Protein AF-A0A7W4VR67-F1 (afdb_monomer_lite)

Organism: NCBI:txid1036020

Sequence (76 aa):
MPAVHVLTVSSGLPLSLLDALLTRTEAVLHQYGAARVWIDPAGPGTTVLAEFPLPTGRSAPNAGPEAAVMEPSSTC

Foldseek 3Di:
DDKDWDDFDDPPDDPVVVVVVVVVVVVVLVVVAFPDWDFDPVDPGGTIITHHDDPPDPDPPPPDDDDDDDDDDDDD

Radiu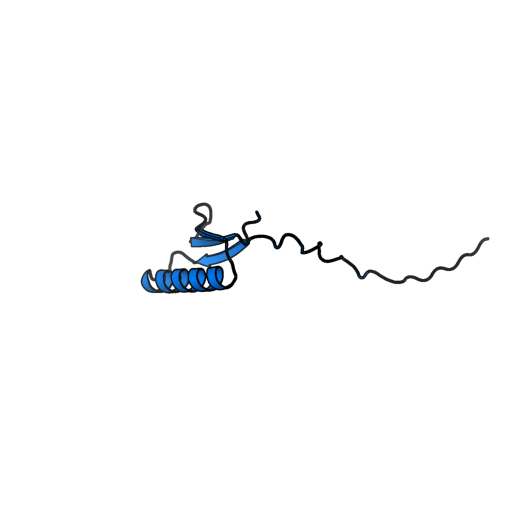s of gyration: 22.05 Å; chains: 1; bounding box: 29×45×68 Å

Secondary structure (DSSP, 8-state):
--EEEEEEE-TTS-HHHHHHHHHHHHHHHHHTT-SEEEEETTSSSEEEEEE-PPPTT-------------------

pLDDT: mean 78.05, std 16.34, range [43.75, 94.44]

Structure (mmCIF, N/CA/C/O backbone):
data_AF-A0A7W4VR67-F1
#
_entry.id   AF-A0A7W4VR67-F1
#
loop_
_atom_site.group_PDB
_atom_site.id
_atom_site.type_symbol
_atom_site.label_atom_id
_atom_site.label_alt_id
_atom_site.label_comp_id
_atom_site.label_asym_id
_atom_site.label_entity_id
_atom_site.label_seq_id
_atom_site.pdbx_PDB_ins_code
_atom_site.Cartn_x
_atom_site.Cartn_y
_atom_site.Cartn_z
_atom_site.occupancy
_atom_site.B_iso_or_equiv
_atom_site.auth_seq_id
_atom_site.auth_comp_id
_atom_site.auth_asym_id
_atom_site.auth_atom_id
_atom_site.pdbx_PDB_model_num
ATOM 1 N N . MET A 1 1 ? 15.937 7.867 -8.326 1.00 63.62 1 MET A N 1
ATOM 2 C CA . MET A 1 1 ? 14.798 7.057 -8.803 1.00 63.62 1 MET A CA 1
ATOM 3 C C . MET A 1 1 ? 13.536 7.855 -8.485 1.00 63.62 1 MET A C 1
ATOM 5 O O . MET A 1 1 ? 13.530 8.490 -7.437 1.00 63.62 1 MET A O 1
ATOM 9 N N . PRO A 1 2 ? 12.563 7.998 -9.402 1.00 80.06 2 PRO A N 1
ATOM 10 C CA . PRO A 1 2 ? 11.405 8.857 -9.160 1.00 80.06 2 PRO A CA 1
ATOM 11 C C . PRO A 1 2 ? 10.399 8.166 -8.231 1.00 80.06 2 PRO A C 1
ATOM 13 O O . PRO A 1 2 ? 9.961 7.051 -8.507 1.00 80.06 2 PRO A O 1
ATOM 16 N N . ALA A 1 3 ? 10.024 8.846 -7.149 1.00 84.00 3 ALA A N 1
ATOM 17 C CA . ALA A 1 3 ? 8.898 8.445 -6.316 1.00 84.00 3 ALA A CA 1
ATOM 18 C C . ALA A 1 3 ? 7.586 8.848 -7.003 1.00 84.00 3 ALA A C 1
ATOM 20 O O . ALA A 1 3 ? 7.447 9.976 -7.481 1.00 84.00 3 ALA A O 1
ATOM 21 N N . VAL A 1 4 ? 6.628 7.928 -7.054 1.00 88.75 4 VAL A N 1
ATOM 22 C CA . VAL A 1 4 ? 5.303 8.126 -7.643 1.00 88.75 4 VAL A CA 1
ATOM 23 C C . VAL A 1 4 ? 4.277 8.207 -6.521 1.00 88.75 4 VAL A C 1
ATOM 25 O O . VAL A 1 4 ? 4.256 7.366 -5.621 1.00 88.75 4 VAL A O 1
ATOM 28 N N . HIS A 1 5 ? 3.415 9.219 -6.584 1.00 89.31 5 HIS A N 1
ATOM 29 C CA . HIS A 1 5 ? 2.251 9.315 -5.713 1.00 89.31 5 HIS A CA 1
ATOM 30 C C . HIS A 1 5 ? 1.240 8.238 -6.101 1.00 89.31 5 HIS A C 1
ATOM 32 O O . HIS A 1 5 ? 0.779 8.215 -7.242 1.00 89.31 5 HIS A O 1
ATOM 38 N N . VAL A 1 6 ? 0.872 7.376 -5.153 1.00 89.69 6 VAL A N 1
ATOM 39 C CA . VAL A 1 6 ? -0.100 6.303 -5.401 1.00 89.69 6 VAL A CA 1
ATOM 40 C C . VAL A 1 6 ? -1.483 6.704 -4.919 1.00 89.69 6 VAL A C 1
ATOM 42 O O . VAL A 1 6 ? -2.435 6.683 -5.695 1.00 89.69 6 VAL A O 1
ATOM 45 N N . LEU A 1 7 ? -1.600 7.075 -3.644 1.00 90.12 7 LEU A N 1
ATOM 46 C CA . LEU A 1 7 ? -2.869 7.487 -3.052 1.00 90.12 7 LEU A CA 1
ATOM 47 C C . LEU A 1 7 ? -2.647 8.332 -1.795 1.00 90.12 7 LEU A C 1
ATOM 49 O O . LEU A 1 7 ? -1.665 8.139 -1.079 1.00 90.12 7 LEU A O 1
ATOM 53 N N . THR A 1 8 ? -3.616 9.186 -1.473 1.00 89.75 8 THR A N 1
ATOM 54 C CA . THR A 1 8 ? -3.716 9.865 -0.175 1.00 89.75 8 THR A CA 1
ATOM 55 C C . THR A 1 8 ? -5.007 9.461 0.519 1.00 89.75 8 THR A C 1
ATOM 57 O O . THR A 1 8 ? -6.090 9.528 -0.063 1.00 89.75 8 THR A O 1
ATOM 60 N N . VAL A 1 9 ? -4.889 9.067 1.785 1.00 88.75 9 VAL A N 1
ATOM 61 C CA . VAL A 1 9 ? -6.011 8.685 2.641 1.00 88.75 9 VAL A CA 1
ATOM 62 C C . VAL A 1 9 ? -6.330 9.809 3.624 1.00 88.75 9 VAL A C 1
ATOM 64 O O . VAL A 1 9 ? -5.432 10.405 4.222 1.00 88.75 9 VAL A O 1
ATOM 67 N N . SER A 1 10 ? -7.622 10.090 3.808 1.00 86.19 10 SER A N 1
ATOM 68 C CA . SER A 1 10 ? -8.093 11.042 4.818 1.00 86.19 10 SER A CA 1
ATOM 69 C C . SER A 1 10 ? -7.961 10.463 6.232 1.00 86.19 10 SER A C 1
ATOM 71 O O . SER A 1 10 ? -8.197 9.275 6.448 1.00 86.19 10 SER A O 1
ATOM 73 N N . SER A 1 11 ? -7.644 11.311 7.211 1.00 81.00 11 SER A N 1
ATOM 74 C CA . SER A 1 11 ? -7.448 10.935 8.621 1.00 81.00 11 SER A CA 1
ATOM 75 C C . SER A 1 11 ? -8.727 10.511 9.355 1.00 81.00 11 SER A C 1
ATOM 77 O O . SER A 1 11 ? -8.648 9.971 10.453 1.00 81.00 11 SER A O 1
ATOM 79 N N . GLY A 1 12 ? -9.904 10.729 8.762 1.00 87.38 12 GLY A N 1
ATOM 80 C CA . GLY A 1 12 ? -11.194 10.328 9.335 1.00 87.38 12 GLY A CA 1
ATOM 81 C C . GLY A 1 12 ? -11.580 8.864 9.096 1.00 87.38 12 GLY A C 1
ATOM 82 O O . GLY A 1 12 ? -12.678 8.458 9.472 1.00 87.38 12 GLY A O 1
ATOM 83 N N . LEU A 1 13 ? -10.731 8.076 8.430 1.00 87.38 13 LEU A N 1
ATOM 84 C CA . LEU A 1 13 ? -11.037 6.684 8.107 1.00 87.38 13 LEU A CA 1
ATOM 85 C C . LEU A 1 13 ? -10.860 5.754 9.321 1.00 87.38 13 LEU A C 1
ATOM 87 O O . LEU A 1 13 ? -9.896 5.903 10.074 1.00 87.38 13 LEU A O 1
ATOM 91 N N . PRO A 1 14 ? -11.746 4.754 9.505 1.00 92.69 14 PRO A N 1
ATOM 92 C CA . PRO A 1 14 ? -11.573 3.747 10.543 1.00 92.69 14 PRO A CA 1
ATOM 93 C C . PRO A 1 14 ? -10.251 3.001 10.369 1.00 92.69 14 PRO A C 1
ATOM 95 O O . PRO A 1 14 ? -9.919 2.572 9.262 1.00 92.69 14 PRO A O 1
ATOM 98 N N . LEU A 1 15 ? -9.539 2.776 11.474 1.00 88.81 15 LEU A N 1
ATOM 99 C CA . LEU A 1 15 ? -8.214 2.151 11.464 1.00 88.81 15 LEU A CA 1
ATOM 100 C C . LEU A 1 15 ? -8.208 0.782 10.765 1.00 88.81 15 LEU A C 1
ATOM 102 O O . LEU A 1 15 ? -7.306 0.501 9.987 1.00 88.81 15 LEU A O 1
ATOM 106 N N . SER A 1 16 ? -9.241 -0.040 10.972 1.00 93.44 16 SER A N 1
ATOM 107 C CA . SER A 1 16 ? -9.362 -1.356 10.325 1.00 93.44 16 SER A CA 1
ATOM 108 C C . SER A 1 16 ? -9.505 -1.271 8.802 1.00 93.44 16 SER A C 1
ATOM 110 O O . SER A 1 16 ? -9.048 -2.156 8.086 1.00 93.44 16 SER A O 1
ATOM 112 N N . LEU A 1 17 ? -10.145 -0.212 8.296 1.00 91.44 17 LEU A N 1
ATOM 113 C CA . LEU A 1 17 ? -10.273 0.016 6.858 1.00 91.44 17 LEU A CA 1
ATOM 114 C C . LEU A 1 17 ? -8.975 0.589 6.280 1.00 91.44 17 LEU A C 1
ATOM 116 O O . LEU A 1 17 ? -8.571 0.190 5.190 1.00 91.44 17 LEU A O 1
ATOM 120 N N . LEU A 1 18 ? -8.312 1.483 7.018 1.00 91.19 18 LEU A N 1
ATOM 121 C CA . LEU A 1 18 ? -6.995 2.001 6.654 1.00 91.19 18 LEU A CA 1
ATOM 122 C C . LEU A 1 18 ? -5.971 0.865 6.534 1.00 91.19 18 LEU A C 1
ATOM 124 O O . LEU A 1 18 ? -5.291 0.779 5.519 1.00 91.19 18 LEU A O 1
ATOM 128 N N . ASP A 1 19 ? -5.915 -0.028 7.520 1.00 91.44 19 ASP A N 1
ATOM 129 C CA . ASP A 1 19 ? -5.034 -1.199 7.520 1.00 91.44 19 ASP A CA 1
ATOM 130 C C . ASP A 1 19 ? -5.265 -2.075 6.279 1.00 91.44 19 ASP A C 1
ATOM 132 O O . ASP A 1 19 ? -4.360 -2.263 5.468 1.00 91.44 19 ASP A O 1
ATOM 136 N N . ALA A 1 20 ? -6.516 -2.480 6.033 1.00 94.44 20 ALA A N 1
ATOM 137 C CA . ALA A 1 20 ? -6.865 -3.293 4.869 1.00 94.44 20 ALA A CA 1
ATOM 138 C C . ALA A 1 20 ? -6.514 -2.619 3.526 1.00 94.44 20 ALA A C 1
ATOM 140 O O . ALA A 1 20 ? -6.104 -3.298 2.578 1.00 94.44 20 ALA A O 1
ATOM 141 N N . LEU A 1 21 ? -6.681 -1.295 3.427 1.00 92.69 21 LEU A N 1
ATOM 142 C CA . LEU A 1 21 ? -6.314 -0.519 2.241 1.00 92.69 21 LEU A CA 1
ATOM 143 C C . LEU A 1 21 ? -4.801 -0.487 2.035 1.00 92.69 21 LEU A C 1
ATOM 145 O O . LEU A 1 21 ? -4.344 -0.730 0.917 1.00 92.69 21 LEU A O 1
ATOM 149 N N . LEU A 1 22 ? -4.031 -0.214 3.089 1.00 91.31 22 LEU A N 1
ATOM 150 C CA . LEU A 1 22 ? -2.573 -0.158 3.017 1.00 91.31 22 LEU A CA 1
ATOM 151 C C . LEU A 1 22 ? -1.995 -1.528 2.657 1.00 91.31 22 LEU A C 1
ATOM 153 O O . LEU A 1 22 ? -1.236 -1.612 1.694 1.00 91.31 22 LEU A O 1
ATOM 157 N N . THR A 1 23 ? -2.439 -2.604 3.314 1.00 92.94 23 THR A N 1
ATOM 158 C CA . THR A 1 23 ? -1.983 -3.973 3.020 1.00 92.94 23 THR A CA 1
ATOM 159 C C . THR A 1 23 ? -2.263 -4.376 1.574 1.00 92.94 23 THR A C 1
ATOM 161 O O . THR A 1 23 ? -1.398 -4.931 0.897 1.00 92.94 23 THR A O 1
ATOM 164 N N . ARG A 1 24 ? -3.468 -4.096 1.055 1.00 94.38 24 ARG A N 1
ATOM 165 C CA . ARG A 1 24 ? -3.794 -4.420 -0.345 1.00 94.38 24 ARG A CA 1
ATOM 166 C C . ARG A 1 24 ? -3.003 -3.572 -1.328 1.00 94.38 24 ARG A C 1
ATOM 168 O O . ARG A 1 24 ? -2.553 -4.098 -2.342 1.00 94.38 24 ARG A O 1
ATOM 175 N N . THR A 1 25 ? -2.844 -2.285 -1.041 1.00 93.06 25 THR A N 1
ATOM 176 C CA . THR A 1 25 ? -2.089 -1.373 -1.906 1.00 93.06 25 THR A CA 1
ATOM 177 C C . THR A 1 25 ? -0.633 -1.810 -1.984 1.00 93.06 25 THR A C 1
ATOM 179 O O . THR A 1 25 ? -0.108 -1.959 -3.081 1.00 93.06 25 THR A O 1
ATOM 182 N N . GLU A 1 26 ? -0.001 -2.087 -0.847 1.00 90.81 26 GLU A N 1
ATOM 183 C CA . GLU A 1 26 ? 1.366 -2.602 -0.774 1.00 90.81 26 GLU A CA 1
ATOM 184 C C . GLU A 1 26 ? 1.524 -3.903 -1.572 1.00 90.81 26 GLU A C 1
ATOM 186 O O . GLU A 1 26 ? 2.410 -4.001 -2.423 1.00 90.81 26 GLU A O 1
ATOM 191 N N . ALA A 1 27 ? 0.622 -4.871 -1.376 1.00 94.12 27 ALA A N 1
ATOM 192 C CA . ALA A 1 27 ? 0.654 -6.138 -2.103 1.00 94.12 27 ALA A CA 1
ATOM 193 C C . ALA A 1 27 ? 0.559 -5.945 -3.627 1.00 94.12 27 ALA A C 1
ATOM 195 O O . ALA A 1 27 ? 1.318 -6.562 -4.375 1.00 94.12 27 ALA A O 1
ATOM 196 N N . VAL A 1 28 ? -0.338 -5.071 -4.096 1.00 94.19 28 VAL A N 1
ATOM 197 C CA . VAL A 1 28 ? -0.465 -4.747 -5.525 1.00 94.19 28 VAL A CA 1
ATOM 198 C C . VAL A 1 28 ? 0.800 -4.055 -6.028 1.00 94.19 28 VAL A C 1
ATOM 200 O O . VAL A 1 28 ? 1.357 -4.467 -7.039 1.00 94.19 28 VAL A O 1
ATOM 203 N N . LEU A 1 29 ? 1.312 -3.048 -5.323 1.00 91.81 29 LEU A N 1
ATOM 204 C CA . LEU A 1 29 ? 2.513 -2.325 -5.747 1.00 91.81 29 LEU A CA 1
ATOM 205 C C . LEU A 1 29 ? 3.722 -3.258 -5.883 1.00 91.81 29 LEU A C 1
ATOM 207 O O . LEU A 1 29 ? 4.447 -3.174 -6.874 1.00 91.81 29 LEU A O 1
ATOM 211 N N . HIS A 1 30 ? 3.898 -4.199 -4.955 1.00 91.38 30 HIS A N 1
ATOM 212 C CA . HIS A 1 30 ? 4.946 -5.212 -5.060 1.00 91.38 30 HIS A CA 1
ATOM 213 C C . HIS A 1 30 ? 4.750 -6.162 -6.245 1.00 91.38 30 HIS A C 1
ATOM 215 O O . HIS A 1 30 ? 5.726 -6.472 -6.928 1.00 91.38 30 HIS A O 1
ATOM 221 N N . GLN A 1 31 ? 3.517 -6.577 -6.553 1.00 92.69 31 GLN A N 1
ATOM 222 C CA . GLN A 1 31 ? 3.234 -7.384 -7.751 1.00 92.69 31 GLN A CA 1
ATOM 223 C C . GLN A 1 31 ? 3.614 -6.658 -9.048 1.00 92.69 31 GLN A C 1
ATOM 225 O O . GLN A 1 31 ? 4.061 -7.294 -10.000 1.00 92.69 31 GLN A O 1
ATOM 230 N N . TYR A 1 32 ? 3.485 -5.331 -9.076 1.00 88.81 32 TYR A N 1
ATOM 231 C CA . TYR A 1 32 ? 3.882 -4.486 -10.207 1.00 88.81 32 TYR A CA 1
ATOM 232 C C . TYR A 1 32 ? 5.359 -4.056 -10.170 1.00 88.81 32 TYR A C 1
ATOM 234 O O . TYR A 1 32 ? 5.790 -3.247 -10.994 1.00 88.81 32 TYR A O 1
ATOM 242 N N . GLY A 1 33 ? 6.153 -4.609 -9.251 1.00 90.12 33 GLY A N 1
ATOM 243 C CA . GLY A 1 33 ? 7.596 -4.399 -9.197 1.00 90.12 33 GLY A CA 1
ATOM 244 C C . GLY A 1 33 ? 8.028 -3.131 -8.468 1.00 90.12 33 GLY A C 1
ATOM 245 O O . GLY A 1 33 ? 9.125 -2.644 -8.731 1.00 90.12 33 GLY A O 1
ATOM 246 N N . ALA A 1 34 ? 7.214 -2.584 -7.562 1.00 91.38 34 ALA A N 1
ATOM 247 C CA . ALA A 1 34 ? 7.672 -1.515 -6.680 1.00 91.38 34 ALA A CA 1
ATOM 248 C C . ALA A 1 34 ? 8.882 -1.996 -5.860 1.00 91.38 34 ALA A C 1
A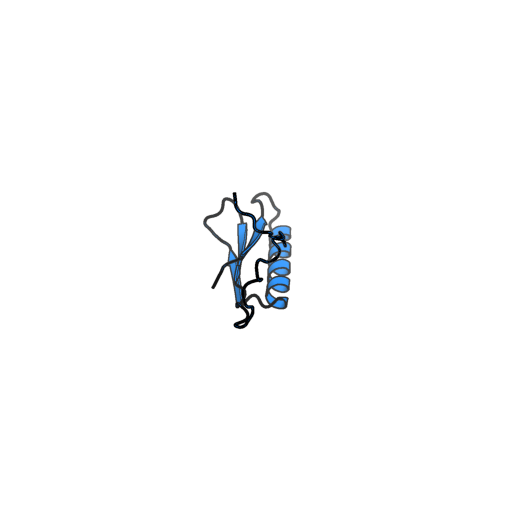TOM 250 O O . ALA A 1 34 ? 8.811 -2.995 -5.140 1.00 91.38 34 ALA A O 1
ATOM 251 N N . ALA A 1 35 ? 9.995 -1.272 -5.977 1.00 88.81 35 ALA A N 1
ATOM 252 C CA . ALA A 1 35 ? 11.219 -1.530 -5.227 1.00 88.81 35 ALA A CA 1
ATOM 253 C C . ALA A 1 35 ? 11.088 -1.065 -3.773 1.00 88.81 35 ALA A C 1
ATOM 255 O O . ALA A 1 35 ? 11.683 -1.653 -2.869 1.00 88.81 35 ALA A O 1
ATOM 256 N N . ARG A 1 36 ? 10.304 -0.008 -3.543 1.00 89.06 36 ARG A N 1
ATOM 257 C CA . ARG A 1 36 ? 10.042 0.532 -2.211 1.00 89.06 36 ARG A CA 1
ATOM 258 C C . ARG A 1 36 ? 8.661 1.172 -2.158 1.00 89.06 36 ARG A C 1
ATOM 260 O O . ARG A 1 36 ? 8.267 1.865 -3.091 1.00 89.06 36 ARG A O 1
ATOM 267 N N . VAL A 1 37 ? 7.961 0.981 -1.046 1.00 91.62 37 VAL A N 1
ATOM 268 C CA . VAL A 1 37 ? 6.682 1.627 -0.729 1.00 91.62 37 VAL A CA 1
ATOM 269 C C . VAL A 1 37 ? 6.818 2.273 0.648 1.00 91.62 37 VAL A C 1
ATOM 271 O O . VAL A 1 37 ? 7.400 1.672 1.549 1.00 91.62 37 VAL A O 1
ATOM 274 N N . TRP A 1 38 ? 6.364 3.515 0.809 1.00 92.12 38 TRP A N 1
ATOM 275 C CA . TRP A 1 38 ? 6.423 4.222 2.091 1.00 92.12 38 TRP A CA 1
ATOM 276 C C . TRP A 1 38 ? 5.335 5.283 2.211 1.00 92.12 38 TRP A C 1
ATOM 278 O O . TRP A 1 38 ? 4.688 5.652 1.233 1.00 92.12 38 TRP A O 1
ATOM 288 N N . ILE A 1 39 ? 5.146 5.781 3.431 1.00 90.75 39 ILE A N 1
ATOM 289 C CA . ILE A 1 39 ? 4.213 6.865 3.728 1.00 90.75 39 ILE A CA 1
ATOM 290 C C . ILE A 1 39 ? 4.992 8.176 3.803 1.00 90.75 39 ILE A C 1
ATOM 292 O O . ILE A 1 39 ? 6.023 8.245 4.473 1.00 90.75 39 ILE A O 1
ATOM 296 N N . ASP A 1 40 ? 4.502 9.208 3.123 1.00 88.06 40 ASP A N 1
ATOM 297 C CA . ASP A 1 40 ? 5.030 10.564 3.225 1.00 88.06 40 ASP A CA 1
ATOM 298 C C . ASP A 1 40 ? 4.478 11.267 4.479 1.00 88.06 40 ASP A C 1
ATOM 300 O O . ASP A 1 40 ? 3.268 11.506 4.557 1.00 88.06 40 ASP A O 1
ATOM 304 N N . PRO A 1 41 ? 5.333 11.613 5.462 1.00 79.75 41 PRO A N 1
ATOM 305 C CA . PRO A 1 41 ? 4.906 12.306 6.672 1.00 79.75 41 PRO A CA 1
ATOM 306 C C . PRO A 1 41 ? 4.658 13.808 6.463 1.00 79.75 41 PRO A C 1
ATOM 308 O O . PRO A 1 41 ? 4.146 14.457 7.373 1.00 79.75 41 PRO A O 1
ATOM 311 N N . ALA A 1 42 ? 5.038 14.385 5.316 1.00 81.50 42 ALA A N 1
ATOM 312 C CA . ALA A 1 42 ? 4.920 15.823 5.063 1.00 81.50 42 ALA A CA 1
ATOM 313 C C . ALA A 1 42 ? 3.536 16.251 4.533 1.00 81.50 42 ALA A C 1
ATOM 315 O O . ALA A 1 42 ? 3.238 17.446 4.483 1.00 81.50 42 ALA A O 1
ATOM 316 N N . GLY A 1 43 ? 2.691 15.299 4.125 1.00 72.25 43 GLY A N 1
ATOM 317 C CA . GLY A 1 43 ? 1.368 15.570 3.565 1.00 72.25 43 GLY A CA 1
ATOM 318 C C . GLY A 1 43 ? 0.275 15.809 4.621 1.00 72.25 43 GLY A C 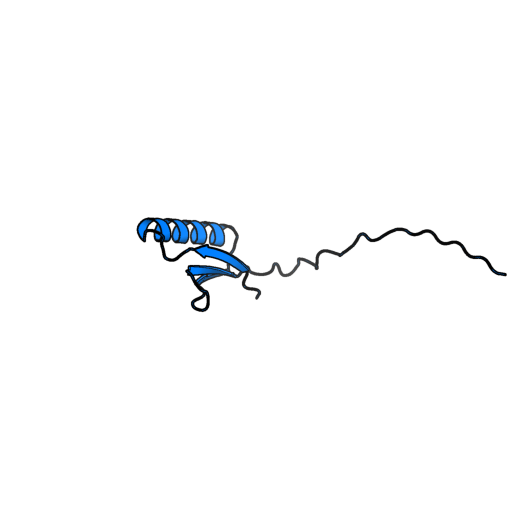1
ATOM 319 O O . GLY A 1 43 ? 0.386 15.348 5.754 1.00 72.25 43 GLY A O 1
ATOM 320 N N . PRO A 1 44 ? -0.848 16.458 4.253 1.00 72.00 44 PRO A N 1
ATOM 321 C CA . PRO A 1 44 ? -1.988 16.701 5.150 1.00 72.00 44 PRO A CA 1
ATOM 322 C C . PRO A 1 44 ? -2.798 15.431 5.508 1.00 72.00 44 PRO A C 1
ATOM 324 O O . PRO A 1 44 ? -3.867 15.526 6.109 1.00 72.00 44 PRO A O 1
ATOM 327 N N . GLY A 1 45 ? -2.318 14.244 5.128 1.00 79.69 45 GLY A N 1
ATOM 328 C CA . GLY A 1 45 ? -2.955 12.946 5.342 1.00 79.69 45 GLY A CA 1
ATOM 329 C C . GLY A 1 45 ? -1.967 11.798 5.120 1.00 79.69 45 GLY A C 1
ATOM 330 O O . GLY A 1 45 ? -0.784 12.027 4.869 1.00 79.69 45 GLY A O 1
ATOM 331 N N . THR A 1 46 ? -2.445 10.554 5.194 1.00 85.81 46 THR A N 1
ATOM 332 C CA . THR A 1 46 ? -1.601 9.375 4.951 1.00 85.81 46 THR A CA 1
ATOM 333 C C . THR A 1 46 ? -1.396 9.209 3.449 1.00 85.81 46 THR A C 1
ATOM 335 O O . THR A 1 46 ? -2.226 8.618 2.759 1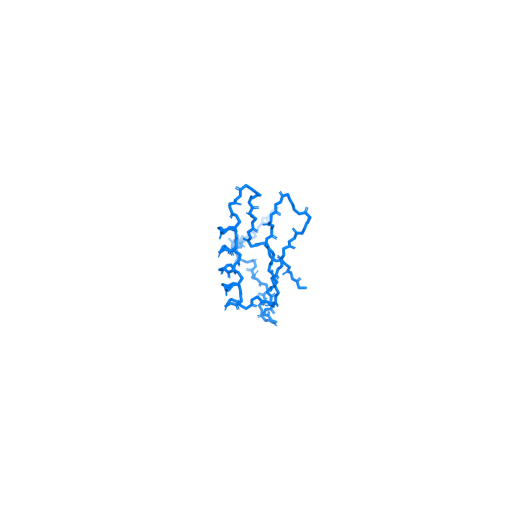.00 85.81 46 THR A O 1
ATOM 338 N N . THR A 1 47 ? -0.309 9.775 2.932 1.00 88.62 47 THR A N 1
ATOM 339 C CA . THR A 1 47 ? 0.061 9.682 1.515 1.00 88.62 47 THR A CA 1
ATOM 340 C C . THR A 1 47 ? 1.005 8.513 1.301 1.00 88.62 47 THR A C 1
ATOM 342 O O . THR A 1 47 ? 2.064 8.461 1.913 1.00 88.62 47 THR A O 1
ATOM 345 N N . VAL A 1 48 ? 0.638 7.587 0.420 1.00 89.38 48 VAL A N 1
ATOM 346 C CA . VAL A 1 48 ? 1.465 6.441 0.036 1.00 89.38 48 VAL A CA 1
ATOM 347 C C . VAL A 1 48 ? 2.234 6.781 -1.234 1.00 89.38 48 VAL A C 1
ATOM 349 O O . VAL A 1 48 ? 1.651 7.122 -2.269 1.00 89.38 48 VAL A O 1
ATOM 352 N N . LEU A 1 49 ? 3.552 6.655 -1.147 1.00 90.06 49 LEU A N 1
ATOM 353 C CA . LEU A 1 49 ? 4.486 6.790 -2.251 1.00 90.06 49 LEU A CA 1
ATOM 354 C C . LEU A 1 49 ? 5.067 5.424 -2.606 1.00 90.06 49 LEU A C 1
ATOM 356 O O . LEU A 1 49 ? 5.303 4.581 -1.737 1.00 90.06 49 LEU A O 1
ATOM 360 N N . ALA A 1 50 ? 5.323 5.223 -3.893 1.00 91.56 50 ALA A N 1
ATOM 361 C CA . ALA A 1 50 ? 5.986 4.035 -4.401 1.00 91.56 50 ALA A CA 1
ATOM 362 C C . ALA A 1 50 ? 7.132 4.416 -5.331 1.00 91.56 50 ALA A C 1
ATOM 364 O O . ALA A 1 50 ? 7.011 5.308 -6.168 1.00 91.56 50 ALA A O 1
ATOM 365 N N . GLU A 1 51 ? 8.241 3.706 -5.208 1.00 89.81 51 GLU A N 1
ATOM 366 C CA . GLU A 1 51 ? 9.363 3.785 -6.127 1.00 89.81 51 GLU A CA 1
ATOM 367 C C . GLU A 1 51 ? 9.372 2.543 -7.002 1.00 89.81 51 GLU A C 1
ATOM 369 O O . GLU A 1 51 ? 9.428 1.414 -6.509 1.00 89.81 51 GLU A O 1
ATOM 374 N N . PHE A 1 52 ? 9.349 2.764 -8.311 1.00 85.75 52 PHE A N 1
ATOM 375 C CA . PHE A 1 52 ? 9.505 1.705 -9.292 1.00 85.75 52 PHE A CA 1
ATOM 376 C C . PHE A 1 52 ? 10.915 1.770 -9.881 1.00 85.75 52 PHE A C 1
ATOM 378 O O . PHE A 1 52 ? 11.389 2.863 -10.220 1.00 85.75 52 PHE A O 1
ATOM 385 N N . PRO A 1 53 ? 11.594 0.623 -10.039 1.00 78.94 53 PRO A N 1
ATOM 386 C CA . PRO A 1 53 ? 12.829 0.580 -10.790 1.00 78.94 53 PRO A CA 1
ATOM 387 C C . PRO A 1 53 ? 12.503 0.999 -12.223 1.00 78.94 53 PRO A C 1
ATOM 389 O O . PRO A 1 53 ? 11.668 0.391 -12.896 1.00 78.94 53 PRO A O 1
ATOM 392 N N . LEU A 1 54 ? 13.136 2.076 -12.689 1.00 67.88 54 LEU A N 1
ATOM 393 C CA . LEU A 1 54 ? 13.043 2.455 -14.091 1.00 67.88 54 LEU A CA 1
ATOM 394 C C . LEU A 1 54 ? 13.575 1.274 -14.911 1.00 67.88 54 LEU A C 1
ATOM 396 O O . LEU A 1 54 ? 14.708 0.848 -14.660 1.00 67.88 54 LEU A O 1
ATOM 400 N N . PRO A 1 55 ? 12.819 0.740 -15.887 1.00 60.00 55 PRO A N 1
ATOM 401 C CA . PRO A 1 55 ? 13.421 -0.164 -16.845 1.00 60.00 55 PRO A CA 1
ATOM 402 C C . PRO A 1 55 ? 14.538 0.625 -17.525 1.00 60.00 55 PRO A C 1
ATOM 404 O O . PRO A 1 55 ? 14.283 1.666 -18.134 1.00 60.00 55 PRO A O 1
ATOM 407 N N . THR A 1 56 ? 15.773 0.139 -17.428 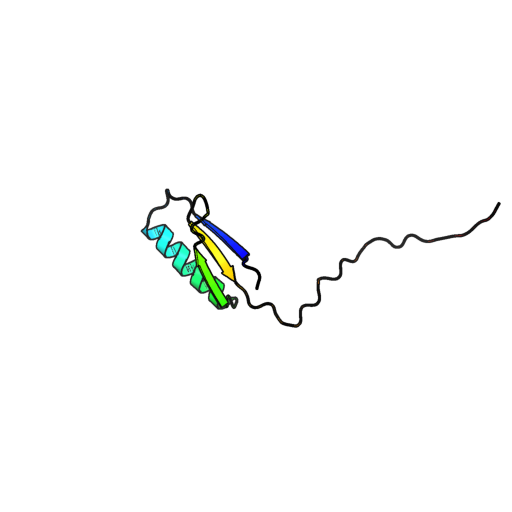1.00 54.38 56 THR A N 1
ATOM 408 C CA . THR A 1 56 ? 16.993 0.710 -18.027 1.00 54.38 56 THR A CA 1
ATOM 409 C C . THR A 1 56 ? 16.965 0.769 -19.566 1.00 54.38 56 THR A C 1
ATOM 411 O O . THR A 1 56 ? 18.004 0.868 -20.205 1.00 54.38 56 THR A O 1
ATOM 414 N N . GLY A 1 57 ? 15.788 0.747 -20.195 1.00 49.22 57 GLY A N 1
ATOM 415 C CA . GLY A 1 57 ? 15.619 0.714 -21.643 1.00 49.22 57 GLY A CA 1
ATOM 416 C C . GLY A 1 57 ? 14.293 1.265 -22.163 1.00 49.22 57 GLY A C 1
ATOM 417 O O . GLY A 1 57 ? 13.957 0.988 -23.310 1.00 49.22 57 GLY A O 1
ATOM 418 N N . ARG A 1 58 ? 13.522 2.046 -21.389 1.00 45.00 58 ARG A N 1
ATOM 419 C CA . ARG A 1 58 ? 12.415 2.812 -21.986 1.00 45.00 58 ARG A CA 1
ATOM 420 C C . ARG A 1 58 ? 12.935 4.184 -22.392 1.00 45.00 58 ARG A C 1
ATOM 422 O O . ARG A 1 58 ? 12.865 5.140 -21.626 1.00 45.00 58 ARG A O 1
ATOM 429 N N . SER A 1 59 ? 13.491 4.230 -23.606 1.00 43.75 59 SER A N 1
ATOM 430 C CA . SER A 1 59 ? 13.648 5.462 -24.381 1.00 43.75 59 SER A CA 1
ATOM 431 C C . SER A 1 59 ? 12.396 6.313 -24.180 1.00 43.75 59 SER A C 1
ATOM 433 O O . SER A 1 59 ? 11.282 5.781 -24.252 1.00 43.75 59 SER A O 1
ATOM 435 N N . ALA A 1 60 ? 12.595 7.592 -23.855 1.00 49.56 60 ALA A N 1
ATOM 436 C CA . ALA A 1 60 ? 11.527 8.563 -23.666 1.00 49.56 60 ALA A CA 1
ATOM 437 C C . ALA A 1 60 ? 10.439 8.366 -24.736 1.00 49.56 60 ALA A C 1
ATOM 439 O O . ALA A 1 60 ? 10.792 8.109 -25.894 1.00 49.56 60 ALA A O 1
ATOM 440 N N . PRO A 1 61 ? 9.140 8.438 -24.387 1.00 47.66 61 PRO A N 1
ATOM 441 C CA . PRO A 1 61 ? 8.102 8.446 -25.401 1.00 47.66 61 PRO A CA 1
ATOM 442 C C . PRO A 1 61 ? 8.423 9.601 -26.345 1.00 47.66 61 PRO A C 1
ATOM 444 O O . PRO A 1 61 ? 8.431 10.763 -25.945 1.00 47.66 61 PRO A O 1
ATOM 447 N N . ASN A 1 62 ? 8.793 9.234 -27.569 1.00 51.75 62 ASN A N 1
ATOM 448 C CA . ASN A 1 62 ? 9.019 10.139 -28.672 1.00 51.75 62 ASN A CA 1
ATOM 449 C C . ASN A 1 62 ? 7.776 11.029 -28.768 1.00 51.75 62 ASN A C 1
ATOM 451 O O . ASN A 1 62 ? 6.692 10.539 -29.088 1.00 51.75 62 ASN A O 1
ATOM 455 N N . ALA A 1 63 ? 7.917 12.302 -28.403 1.00 52.66 63 ALA A N 1
ATOM 456 C CA . ALA A 1 63 ? 6.893 13.306 -28.614 1.00 52.66 63 ALA A CA 1
ATOM 457 C C . ALA A 1 63 ? 6.840 13.599 -30.120 1.00 52.66 63 ALA A C 1
ATOM 459 O O . ALA A 1 63 ? 7.431 14.553 -30.610 1.00 52.66 63 ALA A O 1
ATOM 460 N N . GLY A 1 64 ? 6.169 12.723 -30.858 1.00 49.72 64 GLY A N 1
ATOM 461 C CA . GLY A 1 64 ? 5.628 12.993 -32.181 1.00 49.72 64 GLY A CA 1
ATOM 462 C C . GLY A 1 64 ? 4.174 12.538 -32.146 1.00 49.72 64 GLY A C 1
ATOM 463 O O . GLY A 1 64 ? 3.918 11.393 -31.767 1.00 49.72 64 GLY A O 1
ATOM 464 N N . PRO A 1 65 ? 3.216 13.414 -32.475 1.00 54.81 65 PRO A N 1
ATOM 465 C CA . PRO A 1 65 ? 3.144 13.891 -33.849 1.00 54.81 65 PRO A CA 1
ATOM 466 C C . PRO A 1 65 ? 2.748 15.371 -33.943 1.00 54.81 65 PRO A C 1
ATOM 468 O O . PRO A 1 65 ? 1.635 15.734 -33.571 1.00 54.81 65 PRO A O 1
ATOM 471 N N . GLU A 1 66 ? 3.595 16.219 -34.526 1.00 54.75 66 GLU A N 1
ATOM 472 C CA . GLU A 1 66 ? 3.120 17.505 -35.040 1.00 54.75 66 GLU A CA 1
ATOM 473 C C . GLU A 1 66 ? 3.471 17.645 -36.522 1.00 54.75 66 GLU A C 1
ATOM 475 O O . GLU A 1 66 ? 4.625 17.765 -36.917 1.00 54.75 66 GLU A O 1
ATOM 480 N N . ALA A 1 67 ? 2.399 17.523 -37.303 1.00 53.81 67 ALA A N 1
ATOM 481 C CA . ALA A 1 67 ? 2.141 18.122 -38.599 1.00 53.81 67 ALA A CA 1
ATOM 482 C C . ALA A 1 67 ? 3.230 18.035 -39.679 1.00 53.81 67 ALA A C 1
ATOM 484 O O . ALA A 1 67 ? 4.156 18.835 -39.772 1.00 53.81 67 ALA A O 1
ATOM 485 N N . ALA A 1 68 ? 2.944 17.174 -40.655 1.00 53.31 68 ALA A N 1
ATOM 486 C CA . ALA A 1 68 ? 3.157 17.544 -42.041 1.00 53.31 68 ALA A CA 1
ATOM 487 C C . ALA A 1 68 ? 2.503 18.917 -42.305 1.00 53.31 68 ALA A C 1
ATOM 489 O O . ALA A 1 68 ? 1.276 19.022 -42.338 1.00 53.31 68 ALA A O 1
ATOM 490 N N . VAL A 1 69 ? 3.312 19.957 -42.508 1.00 57.38 69 VAL A N 1
ATOM 491 C CA . VAL A 1 69 ? 2.916 21.096 -43.335 1.00 57.38 69 VAL A CA 1
ATOM 492 C C . VAL A 1 69 ? 3.840 21.126 -44.542 1.00 57.38 69 VAL A C 1
ATOM 494 O O . VAL A 1 69 ? 5.063 21.139 -44.447 1.00 57.38 69 VAL A O 1
ATOM 497 N N . MET A 1 70 ? 3.189 21.006 -45.684 1.00 51.00 70 MET A N 1
ATOM 498 C CA . MET A 1 70 ? 3.737 20.976 -47.022 1.00 51.00 70 MET A CA 1
ATOM 499 C C . MET A 1 70 ? 4.239 22.386 -47.371 1.00 51.00 70 MET A C 1
ATOM 501 O O . MET A 1 70 ? 3.474 23.343 -47.260 1.00 51.00 70 MET A O 1
ATOM 505 N N . GLU A 1 71 ? 5.506 22.519 -47.778 1.00 60.25 71 GLU A N 1
ATOM 506 C CA . GLU A 1 71 ? 5.992 23.697 -48.519 1.00 60.25 71 GLU A CA 1
ATOM 507 C C . GLU A 1 71 ? 5.196 23.858 -49.836 1.00 60.25 71 GLU A C 1
ATOM 509 O O . GLU A 1 71 ? 4.649 22.873 -50.349 1.00 60.25 71 GLU A O 1
ATOM 514 N N . PRO A 1 72 ? 5.130 25.070 -50.423 1.00 63.34 72 PRO A N 1
ATOM 515 C CA . PRO A 1 72 ? 6.118 25.363 -51.466 1.00 63.34 72 PRO A CA 1
ATOM 516 C C . PRO A 1 72 ? 6.613 26.821 -51.531 1.00 63.34 72 PRO A C 1
ATOM 518 O O . PRO A 1 72 ? 5.975 27.772 -51.083 1.00 63.34 72 PRO A O 1
ATOM 521 N N . SER A 1 73 ? 7.775 26.951 -52.167 1.00 64.69 73 SER A N 1
ATOM 522 C CA . SER A 1 73 ? 8.468 28.164 -52.606 1.00 64.69 73 SER A CA 1
ATOM 523 C C . SER A 1 73 ? 7.637 29.118 -53.485 1.00 64.69 73 SER A C 1
ATOM 525 O O . SER A 1 73 ? 6.802 28.657 -54.256 1.00 64.69 73 SER A O 1
ATOM 527 N N . SER A 1 74 ? 7.952 30.424 -53.427 1.00 63.69 74 SER A N 1
ATOM 528 C CA . SER A 1 74 ? 7.982 31.425 -54.533 1.00 63.69 74 SER A CA 1
ATOM 529 C C . SER A 1 74 ? 8.131 32.826 -53.905 1.00 63.69 74 SER A C 1
ATOM 531 O O . SER A 1 74 ? 7.288 33.230 -53.118 1.00 63.69 74 SER A O 1
ATOM 533 N N . THR A 1 75 ? 9.261 33.533 -54.010 1.00 63.34 75 THR A N 1
ATOM 534 C CA . THR A 1 75 ? 9.709 34.371 -55.145 1.00 63.34 75 THR A CA 1
ATOM 535 C C . THR A 1 75 ? 8.650 35.367 -55.630 1.00 63.34 75 THR A C 1
ATOM 537 O O . THR A 1 75 ? 7.751 34.973 -56.367 1.00 63.34 75 THR A O 1
ATOM 540 N N . CYS A 1 76 ? 8.823 36.639 -55.246 1.00 55.41 76 CYS A N 1
ATOM 541 C CA . CYS A 1 76 ? 8.666 37.861 -56.049 1.00 55.41 76 CYS A CA 1
ATOM 542 C C . CYS A 1 76 ? 9.342 39.022 -55.304 1.00 55.41 76 CYS A C 1
ATOM 544 O O . CYS A 1 76 ? 9.166 39.093 -54.067 1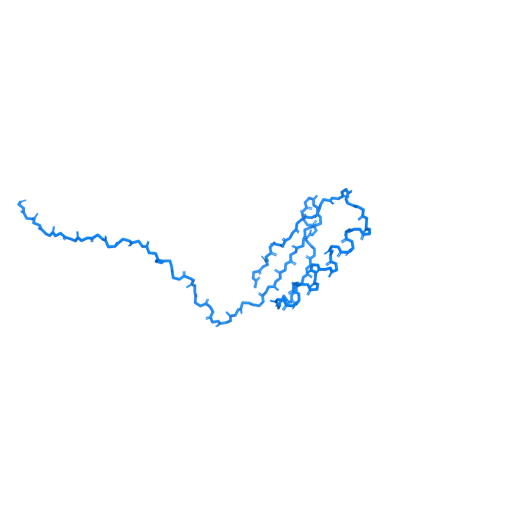.00 55.41 76 CYS A O 1
#